Protein AF-A0AAU6E5J6-F1 (afdb_monomer)

Secondary structure (DSSP, 8-state):
------BSS--SSPPPTT---EEE-GGG-EEEEEE-STT--EEEEEETTT--EEEEESSHHHHHHHHHHHHH--

Solvent-accessible surface area (backbone atoms only — not comparable to full-atom values): 4508 Å² total; per-residue (Å²): 136,84,81,71,73,64,46,87,67,78,63,97,54,85,79,58,84,68,59,80,45,47,43,46,42,74,89,58,50,34,30,40,36,45,44,65,49,90,84,54,56,40,26,36,36,24,32,51,80,81,63,45,76,73,52,74,30,83,41,68,64,62,48,50,51,60,48,48,58,56,67,74,70,107

Radius of gyration: 12.03 Å; Cα contacts (8 Å, |Δi|>4): 120; chains: 1; bounding box: 29×22×33 Å

Structure (mmCIF, N/CA/C/O backbone):
data_AF-A0AAU6E5J6-F1
#
_entry.id   AF-A0AAU6E5J6-F1
#
loop_
_atom_site.group_PDB
_atom_site.id
_atom_site.type_symbol
_atom_site.label_atom_id
_atom_site.label_alt_id
_atom_site.label_comp_id
_atom_site.label_asym_id
_atom_site.label_entity_id
_atom_site.label_seq_id
_atom_site.pdbx_PDB_ins_code
_atom_site.Cartn_x
_atom_site.Cartn_y
_atom_site.Cartn_z
_atom_site.occupancy
_atom_site.B_iso_or_equiv
_atom_site.auth_seq_id
_atom_site.auth_comp_id
_atom_site.auth_asym_id
_atom_site.auth_atom_id
_atom_site.pdbx_PDB_model_num
ATOM 1 N N . MET A 1 1 ? 0.320 4.850 21.524 1.00 33.69 1 MET A N 1
ATOM 2 C CA . MET A 1 1 ? -0.482 3.698 21.058 1.00 33.69 1 MET A CA 1
ATOM 3 C C . MET A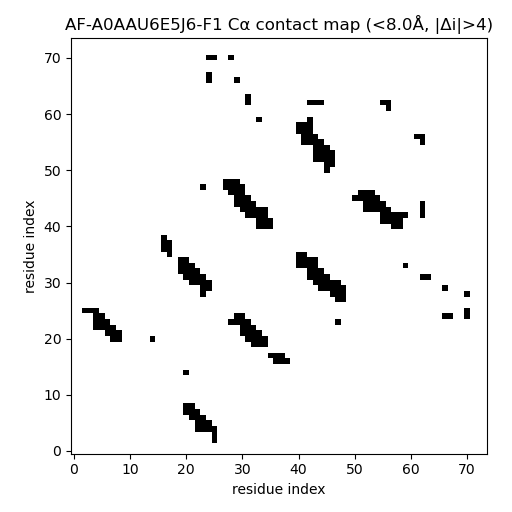 1 1 ? 0.292 3.004 19.951 1.00 33.69 1 MET A C 1
ATOM 5 O O . MET A 1 1 ? 0.626 3.660 18.975 1.00 33.69 1 MET A O 1
ATOM 9 N N . SER A 1 2 ? 0.637 1.730 20.123 1.00 36.94 2 SER A N 1
ATOM 10 C CA . SER A 1 2 ? 1.422 0.979 19.139 1.00 36.94 2 SER A CA 1
ATOM 11 C C . SER A 1 2 ? 0.527 0.512 17.993 1.00 36.94 2 SER A C 1
ATOM 13 O O . SER A 1 2 ? -0.518 -0.089 18.225 1.00 36.94 2 SER A O 1
ATOM 15 N N . ILE A 1 3 ? 0.921 0.820 16.758 1.00 43.78 3 ILE A N 1
ATOM 16 C CA . ILE A 1 3 ? 0.295 0.287 15.546 1.00 43.78 3 ILE A CA 1
ATOM 17 C C . ILE A 1 3 ? 0.656 -1.200 15.488 1.00 43.78 3 ILE A C 1
ATOM 19 O O . ILE A 1 3 ? 1.822 -1.532 15.273 1.00 43.78 3 ILE A O 1
ATOM 23 N N . THR A 1 4 ? -0.311 -2.091 15.703 1.00 40.44 4 THR A N 1
ATOM 24 C CA . THR A 1 4 ? -0.156 -3.511 15.371 1.00 40.44 4 THR A CA 1
ATOM 25 C C . THR A 1 4 ? -0.064 -3.595 13.851 1.00 40.44 4 THR A C 1
ATOM 27 O O . THR A 1 4 ? -0.995 -3.201 13.154 1.00 40.44 4 THR A O 1
ATOM 30 N N . ARG A 1 5 ? 1.105 -3.978 13.332 1.00 45.12 5 ARG A N 1
ATOM 31 C CA . ARG A 1 5 ? 1.362 -4.080 11.895 1.00 45.12 5 ARG A CA 1
ATOM 32 C C . ARG A 1 5 ? 1.259 -5.553 11.505 1.00 45.12 5 ARG A C 1
ATOM 34 O O . ARG A 1 5 ? 2.193 -6.307 11.762 1.00 45.12 5 ARG A O 1
ATOM 41 N N . GLU A 1 6 ? 0.142 -5.965 10.922 1.00 43.59 6 GLU A N 1
ATOM 42 C CA . GLU A 1 6 ? 0.034 -7.282 10.293 1.00 43.59 6 GLU A CA 1
ATOM 43 C C . GLU A 1 6 ? 0.549 -7.156 8.856 1.00 43.59 6 GLU A C 1
ATOM 45 O O . GLU A 1 6 ? -0.100 -6.603 7.972 1.00 43.59 6 GLU A O 1
ATOM 50 N N . PHE A 1 7 ? 1.797 -7.576 8.654 1.00 45.22 7 PHE A N 1
ATOM 51 C CA . PHE A 1 7 ? 2.425 -7.660 7.340 1.00 45.22 7 PHE A CA 1
ATOM 52 C C . PHE A 1 7 ? 2.360 -9.106 6.858 1.00 45.22 7 PHE A C 1
ATOM 54 O O . PHE A 1 7 ? 2.705 -10.007 7.622 1.00 45.22 7 PHE A O 1
ATOM 61 N N . ALA A 1 8 ? 2.031 -9.333 5.585 1.00 47.75 8 ALA A N 1
ATOM 62 C CA . ALA A 1 8 ? 2.201 -10.660 4.992 1.00 47.75 8 ALA A CA 1
ATOM 63 C C . ALA A 1 8 ? 3.688 -11.062 4.907 1.00 47.75 8 ALA A C 1
ATOM 65 O O . ALA A 1 8 ? 3.988 -12.242 5.008 1.00 47.75 8 ALA A O 1
ATOM 66 N N . TYR A 1 9 ? 4.619 -10.100 4.834 1.00 45.09 9 TYR A N 1
ATOM 67 C CA . TYR A 1 9 ? 6.055 -10.308 5.061 1.00 45.09 9 TYR A CA 1
ATOM 68 C C . TYR A 1 9 ? 6.686 -9.032 5.637 1.00 45.09 9 TYR A C 1
ATOM 70 O O . TYR A 1 9 ? 6.855 -8.033 4.941 1.00 45.09 9 TYR A O 1
ATOM 78 N N . ALA A 1 10 ? 7.037 -9.053 6.924 1.00 40.91 10 ALA A N 1
ATOM 79 C CA . ALA A 1 10 ? 7.860 -8.021 7.54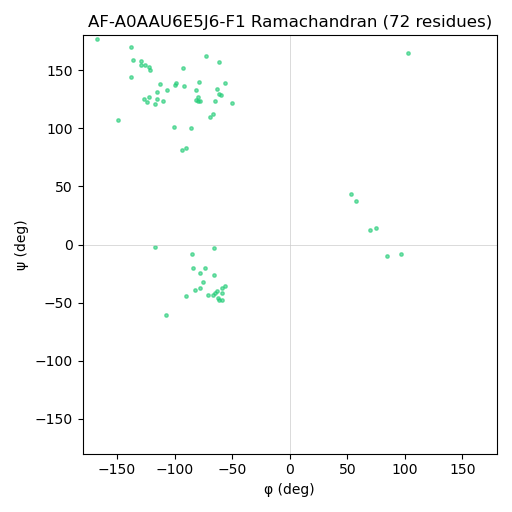8 1.00 40.91 10 ALA A CA 1
ATOM 80 C C . ALA A 1 10 ? 9.338 -8.405 7.424 1.00 40.91 10 ALA A C 1
ATOM 82 O O . ALA A 1 10 ? 9.921 -8.937 8.365 1.00 40.91 10 ALA A O 1
ATOM 83 N N . SER A 1 11 ? 9.972 -8.110 6.290 1.00 37.06 11 SER A N 1
ATOM 84 C CA . SER A 1 11 ? 11.389 -7.766 6.387 1.00 37.06 11 SER A CA 1
ATOM 85 C C . SER A 1 11 ? 11.450 -6.300 6.801 1.00 37.06 11 SER A C 1
ATOM 87 O O . SER A 1 11 ? 10.877 -5.434 6.147 1.00 37.06 11 SER A O 1
ATOM 89 N N . SER A 1 12 ? 12.135 -6.003 7.903 1.00 46.09 12 SER A N 1
ATOM 90 C CA . SER A 1 12 ? 12.539 -4.634 8.257 1.00 46.09 12 SER A CA 1
ATOM 91 C C . SER A 1 12 ? 13.551 -4.048 7.258 1.00 46.09 12 SER A C 1
ATOM 93 O O . SER A 1 12 ? 13.944 -2.888 7.382 1.00 46.09 12 SER A O 1
ATOM 95 N N . SER A 1 13 ? 13.967 -4.844 6.272 1.00 44.94 13 SER A N 1
ATOM 96 C CA . SER A 1 13 ? 14.863 -4.475 5.183 1.00 44.94 13 SER A CA 1
ATOM 97 C C . SER A 1 13 ? 14.050 -4.010 3.974 1.00 44.94 13 SER A C 1
ATOM 99 O O . SER A 1 13 ? 12.921 -4.458 3.775 1.00 44.94 13 SER A O 1
ATOM 101 N N . ARG A 1 14 ? 14.623 -3.124 3.146 1.00 49.94 14 ARG A N 1
ATOM 102 C CA . ARG A 1 14 ? 14.033 -2.741 1.854 1.00 49.94 14 ARG A CA 1
ATOM 103 C C . ARG A 1 14 ? 13.687 -4.028 1.079 1.00 49.94 14 ARG A C 1
ATOM 105 O O . ARG A 1 14 ? 14.600 -4.823 0.866 1.00 49.94 14 ARG A O 1
ATOM 112 N N . PRO A 1 15 ? 12.419 -4.248 0.698 1.00 55.25 15 PRO A N 1
ATOM 113 C CA . PRO A 1 15 ? 12.018 -5.476 0.025 1.00 55.25 15 PRO A CA 1
ATOM 114 C C . PRO A 1 15 ? 12.763 -5.592 -1.300 1.00 55.25 15 PRO A C 1
ATOM 116 O O . PRO A 1 15 ? 12.805 -4.620 -2.067 1.00 55.25 15 PRO A O 1
ATOM 119 N N . ALA A 1 16 ? 13.377 -6.753 -1.529 1.00 59.12 16 ALA A N 1
ATOM 120 C CA . ALA A 1 16 ? 14.233 -6.996 -2.682 1.00 59.12 16 ALA A CA 1
ATOM 121 C C . ALA A 1 16 ? 13.436 -6.847 -3.984 1.00 59.12 16 ALA A C 1
ATOM 123 O O . ALA A 1 16 ? 12.202 -6.954 -3.991 1.00 59.12 16 ALA A O 1
ATOM 124 N N . ASP A 1 17 ? 14.126 -6.578 -5.089 1.00 59.69 17 ASP A N 1
ATOM 125 C CA . ASP A 1 17 ? 13.473 -6.513 -6.393 1.00 59.69 17 ASP A CA 1
ATOM 126 C C . ASP A 1 17 ? 12.816 -7.866 -6.709 1.00 59.69 17 ASP A C 1
ATOM 128 O O . ASP A 1 17 ? 13.435 -8.919 -6.568 1.00 59.69 17 ASP A O 1
ATOM 132 N N . GLY A 1 18 ? 11.533 -7.832 -7.082 1.00 57.06 18 GLY A N 1
ATOM 133 C CA . GLY A 1 18 ? 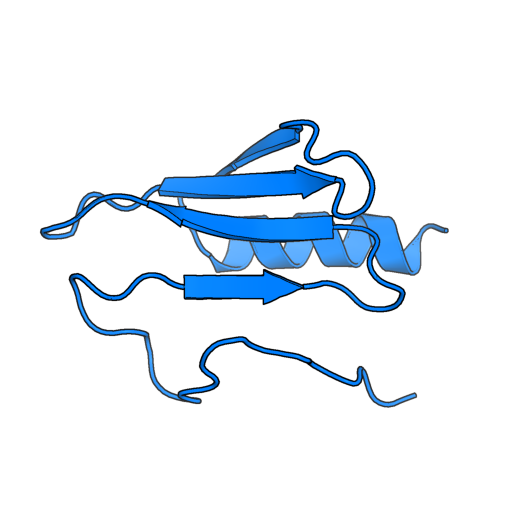10.727 -9.025 -7.370 1.00 57.06 18 GLY A CA 1
ATOM 134 C C . GLY A 1 18 ? 9.852 -9.542 -6.219 1.00 57.06 18 GLY A C 1
ATOM 135 O O . GLY A 1 18 ? 9.007 -10.401 -6.454 1.00 57.06 18 GLY A O 1
ATOM 136 N N . GLU A 1 19 ? 9.972 -9.019 -4.993 1.00 65.06 19 GLU A N 1
ATOM 137 C CA . GLU A 1 19 ? 9.081 -9.435 -3.895 1.00 65.06 19 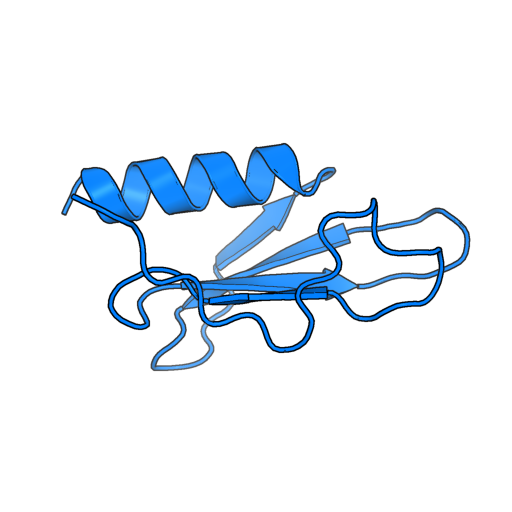GLU A CA 1
ATOM 138 C C . GLU A 1 19 ? 7.699 -8.746 -3.984 1.00 65.06 19 GLU A C 1
ATOM 140 O O . GLU A 1 19 ? 7.588 -7.548 -4.262 1.00 65.06 19 GLU A O 1
ATOM 145 N N . CYS A 1 20 ? 6.612 -9.465 -3.712 1.00 62.81 20 CYS A N 1
ATOM 146 C CA . CYS A 1 20 ? 5.310 -8.823 -3.515 1.00 62.81 20 CYS A CA 1
ATOM 147 C C . CYS A 1 20 ? 5.254 -8.251 -2.093 1.00 62.81 20 CYS A C 1
ATOM 149 O O . CYS A 1 20 ? 5.456 -8.982 -1.124 1.00 62.81 20 CYS A O 1
ATOM 151 N N . VAL A 1 21 ? 4.992 -6.948 -1.959 1.00 73.56 21 VAL A N 1
ATOM 152 C CA . VAL A 1 21 ? 4.913 -6.278 -0.652 1.00 73.56 21 VAL A CA 1
ATOM 153 C C . VAL A 1 21 ? 3.469 -5.906 -0.395 1.00 73.56 21 VAL A C 1
ATOM 155 O O . VAL A 1 21 ? 2.876 -5.178 -1.188 1.00 73.56 21 VAL A O 1
ATOM 158 N N . TRP A 1 22 ? 2.929 -6.376 0.724 1.00 80.38 22 TRP A N 1
ATOM 159 C CA . TRP A 1 22 ? 1.575 -6.067 1.156 1.00 80.38 22 TRP A CA 1
ATOM 160 C C . TRP A 1 22 ? 1.582 -5.529 2.588 1.00 80.38 22 TRP A C 1
ATOM 162 O O . TRP A 1 22 ? 2.112 -6.153 3.511 1.00 80.38 22 TRP A O 1
ATOM 172 N N . TYR A 1 23 ? 0.997 -4.347 2.754 1.00 83.06 23 TYR A N 1
ATOM 173 C CA . TYR A 1 23 ? 0.716 -3.717 4.035 1.00 83.06 23 TYR A CA 1
ATOM 174 C C . TYR A 1 23 ? -0.789 -3.592 4.226 1.00 83.06 23 TYR A C 1
ATOM 176 O O . TYR A 1 23 ? -1.466 -3.061 3.350 1.00 83.06 23 TYR A O 1
ATOM 184 N N . ARG A 1 24 ? -1.279 -4.016 5.391 1.00 85.25 24 ARG A N 1
ATOM 185 C CA . ARG A 1 24 ? -2.636 -3.739 5.853 1.00 85.25 24 ARG A CA 1
ATOM 186 C C . ARG A 1 24 ? -2.607 -2.692 6.958 1.00 85.25 24 ARG A C 1
ATOM 188 O O . ARG A 1 24 ? -1.793 -2.757 7.885 1.00 85.25 24 ARG A O 1
ATOM 195 N N . SER A 1 25 ? -3.477 -1.697 6.846 1.00 81.75 25 SER A N 1
ATOM 196 C CA . SER A 1 25 ? -3.604 -0.632 7.831 1.00 81.75 25 SER A CA 1
ATOM 197 C C . SER A 1 25 ? -4.269 -1.124 9.113 1.00 81.75 25 SER A C 1
ATOM 199 O O . SER A 1 25 ? -4.979 -2.128 9.134 1.00 81.75 25 SER A O 1
ATOM 201 N N . LYS A 1 26 ? -4.100 -0.361 10.196 1.00 78.56 26 LYS A N 1
ATOM 202 C CA . LYS A 1 26 ? -4.819 -0.610 11.450 1.00 78.56 26 LYS A CA 1
ATOM 203 C C . LYS A 1 26 ? -6.334 -0.614 11.197 1.00 78.56 26 LYS A C 1
ATOM 205 O O . LYS A 1 26 ? -6.828 0.242 10.465 1.00 78.56 26 LYS A O 1
ATOM 210 N N . GLY A 1 27 ? -7.041 -1.552 11.828 1.00 79.56 27 GLY A N 1
ATOM 211 C CA . GLY A 1 27 ? -8.499 -1.675 11.723 1.00 79.56 27 GLY A CA 1
ATOM 212 C C . GLY A 1 27 ? -8.996 -2.259 10.398 1.00 79.56 27 GLY A C 1
ATOM 213 O O . GLY A 1 27 ? -10.188 -2.139 10.113 1.00 79.56 27 GLY A O 1
ATOM 214 N N . ASP A 1 28 ? -8.101 -2.855 9.600 1.00 84.62 28 ASP A N 1
ATOM 215 C CA . ASP A 1 28 ? -8.408 -3.478 8.308 1.00 84.62 28 ASP A CA 1
ATOM 216 C C . ASP A 1 28 ? -9.157 -2.529 7.361 1.00 84.62 28 ASP A C 1
ATOM 218 O O . ASP A 1 28 ? -10.153 -2.895 6.733 1.00 84.62 28 ASP A O 1
ATOM 222 N N . LEU A 1 29 ? -8.705 -1.271 7.303 1.00 89.19 29 LEU A N 1
ATOM 223 C CA . LEU A 1 29 ? -9.341 -0.224 6.498 1.00 89.19 29 LEU A CA 1
ATOM 224 C C . LEU A 1 29 ? -8.760 -0.166 5.084 1.00 89.19 29 LEU A C 1
ATOM 226 O O . LEU A 1 29 ? -9.506 -0.110 4.106 1.00 89.19 29 LEU A O 1
ATOM 230 N N . TYR A 1 30 ? -7.434 -0.236 4.964 1.00 90.50 30 TYR A N 1
ATOM 231 C CA . TYR A 1 30 ? -6.731 -0.053 3.699 1.00 90.50 30 TYR A CA 1
ATOM 232 C C . TYR A 1 30 ? -5.605 -1.066 3.508 1.00 90.50 30 TYR A C 1
ATOM 234 O O . TYR A 1 30 ? -4.898 -1.408 4.454 1.00 90.50 30 TYR A O 1
ATOM 242 N N . ASP A 1 31 ? -5.411 -1.489 2.264 1.00 90.44 31 ASP A N 1
ATOM 243 C CA . ASP A 1 31 ? -4.292 -2.317 1.825 1.00 90.44 31 ASP A CA 1
ATOM 244 C C . ASP A 1 31 ? -3.386 -1.508 0.887 1.00 90.44 31 ASP A C 1
ATOM 246 O O . ASP A 1 31 ? -3.885 -0.794 0.021 1.00 90.44 31 ASP A O 1
ATOM 250 N N . LEU A 1 32 ? -2.064 -1.626 1.033 1.00 90.19 32 LEU A N 1
ATOM 251 C CA . LEU A 1 32 ? -1.063 -1.110 0.094 1.00 90.19 32 LEU A CA 1
ATOM 252 C C . LEU A 1 32 ? -0.271 -2.276 -0.488 1.00 90.19 32 LEU A C 1
ATOM 254 O O . LEU A 1 32 ? 0.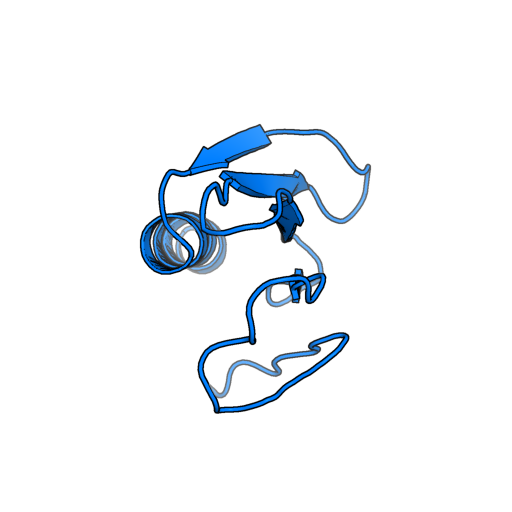374 -3.020 0.254 1.00 90.19 32 LEU A O 1
ATOM 258 N N . ILE A 1 33 ? -0.309 -2.418 -1.808 1.00 88.44 33 ILE A N 1
ATOM 259 C CA . ILE A 1 33 ? 0.278 -3.547 -2.530 1.00 88.44 33 ILE A CA 1
ATOM 260 C C . ILE A 1 33 ? 1.302 -3.031 -3.540 1.00 88.44 33 ILE A C 1
ATOM 262 O O . ILE A 1 33 ? 0.987 -2.175 -4.365 1.00 88.44 33 ILE A O 1
ATOM 266 N N . ARG A 1 34 ? 2.528 -3.556 -3.499 1.00 86.62 34 ARG A N 1
ATOM 267 C CA . ARG A 1 34 ? 3.547 -3.311 -4.528 1.00 86.62 34 ARG A CA 1
ATOM 268 C C . ARG A 1 34 ? 3.324 -4.233 -5.723 1.00 86.62 34 ARG A C 1
ATOM 270 O O . ARG A 1 34 ? 3.197 -5.442 -5.554 1.00 86.62 34 ARG A O 1
ATOM 277 N N . THR A 1 35 ? 3.375 -3.670 -6.922 1.00 82.69 35 THR A N 1
ATOM 278 C CA . THR A 1 35 ? 3.372 -4.401 -8.194 1.00 82.69 35 THR A CA 1
ATOM 279 C C . THR A 1 35 ? 4.523 -3.933 -9.080 1.00 82.69 35 THR A C 1
ATOM 281 O O . THR A 1 35 ? 4.989 -2.802 -8.935 1.00 82.69 35 THR A O 1
ATOM 284 N N . GLY A 1 36 ? 4.934 -4.772 -10.029 1.00 74.88 36 GLY A N 1
ATOM 285 C CA . GLY A 1 36 ? 6.058 -4.501 -10.930 1.00 74.88 36 GLY A CA 1
ATOM 286 C C . GLY A 1 36 ? 7.330 -5.255 -10.535 1.00 74.88 36 GLY A C 1
ATOM 287 O O . GLY A 1 36 ? 7.423 -5.807 -9.435 1.00 74.88 36 GLY A O 1
ATOM 288 N N . SER A 1 37 ? 8.285 -5.314 -11.457 1.00 72.88 37 SER A N 1
ATOM 289 C CA . SER A 1 37 ? 9.571 -6.004 -11.315 1.00 72.88 37 SER A CA 1
ATOM 290 C C . SER A 1 37 ? 10.697 -5.149 -11.897 1.00 72.88 37 SER A C 1
ATOM 292 O O . SER A 1 37 ? 10.441 -4.131 -12.538 1.00 72.88 37 SER A O 1
ATOM 294 N N . ASP A 1 38 ? 11.946 -5.550 -11.652 1.00 74.81 38 ASP A N 1
ATOM 295 C CA . ASP A 1 38 ? 13.125 -4.985 -12.327 1.00 74.81 38 ASP A CA 1
ATOM 296 C C . ASP A 1 38 ? 13.285 -3.460 -12.165 1.00 74.81 38 ASP A C 1
ATOM 298 O O . ASP A 1 38 ? 13.689 -2.748 -13.082 1.00 74.81 38 ASP A O 1
ATOM 302 N N . GLY A 1 39 ? 12.952 -2.950 -10.975 1.00 75.38 39 GLY A N 1
ATOM 303 C CA . GLY A 1 39 ? 13.086 -1.537 -10.619 1.00 75.38 39 GLY A CA 1
ATOM 304 C C . GLY A 1 39 ? 11.916 -0.642 -11.041 1.00 75.38 39 GLY A C 1
ATOM 305 O O . GLY A 1 39 ? 11.845 0.493 -10.566 1.00 75.38 39 GLY A O 1
ATOM 306 N N . ASP A 1 40 ? 10.975 -1.133 -11.854 1.00 81.69 40 ASP A N 1
ATOM 307 C CA . ASP A 1 40 ? 9.747 -0.410 -12.210 1.00 81.69 40 ASP A CA 1
ATOM 308 C C . ASP A 1 40 ? 8.603 -0.797 -11.265 1.00 81.69 40 ASP A C 1
ATOM 310 O O . ASP A 1 40 ? 7.778 -1.669 -11.546 1.00 81.69 40 ASP A O 1
ATOM 314 N N . PHE A 1 41 ? 8.593 -0.176 -10.085 1.00 83.12 41 PHE A N 1
ATOM 315 C CA . PHE A 1 41 ? 7.589 -0.444 -9.060 1.00 83.12 41 PHE A CA 1
ATOM 316 C C . PHE A 1 41 ? 6.470 0.588 -9.055 1.00 83.12 41 PHE A C 1
ATOM 318 O O . PHE A 1 41 ? 6.690 1.798 -9.088 1.00 83.12 41 PHE A O 1
ATOM 325 N N . ARG A 1 42 ? 5.252 0.085 -8.873 1.00 87.94 42 ARG A N 1
ATOM 326 C CA . ARG A 1 42 ? 4.061 0.859 -8.528 1.00 87.94 42 ARG A CA 1
ATOM 327 C C . ARG A 1 42 ? 3.490 0.349 -7.216 1.00 87.94 42 ARG A C 1
ATOM 329 O O . ARG A 1 42 ? 3.603 -0.831 -6.888 1.00 87.94 42 ARG A O 1
ATOM 336 N N . TYR A 1 43 ? 2.849 1.241 -6.476 1.00 89.19 43 TYR A N 1
ATOM 337 C CA . TYR A 1 43 ? 2.258 0.924 -5.181 1.00 89.19 43 TYR A CA 1
ATOM 338 C C . TYR A 1 43 ? 0.786 1.276 -5.209 1.00 89.19 43 TYR A C 1
ATOM 340 O O . TYR A 1 43 ? 0.446 2.413 -5.494 1.00 89.19 43 TYR A O 1
ATOM 348 N N . HIS A 1 44 ? -0.089 0.319 -4.945 1.00 91.19 44 HIS A N 1
ATOM 349 C CA . HIS A 1 44 ? -1.525 0.446 -5.153 1.00 91.19 44 HIS A CA 1
ATOM 350 C C . HIS A 1 44 ? -2.256 0.373 -3.819 1.00 91.19 44 HIS A C 1
ATOM 352 O O . HIS A 1 44 ? -2.081 -0.592 -3.078 1.00 91.19 44 HIS A O 1
ATOM 358 N N . ALA A 1 45 ? -3.073 1.382 -3.527 1.00 93.31 45 ALA A N 1
ATOM 359 C CA . ALA A 1 45 ? -3.958 1.387 -2.375 1.00 93.31 45 ALA A CA 1
ATOM 360 C C . ALA A 1 45 ? -5.336 0.826 -2.735 1.00 93.31 45 ALA A C 1
ATOM 362 O O . ALA A 1 45 ? -5.936 1.203 -3.747 1.00 93.31 45 ALA A O 1
ATOM 363 N N . PHE A 1 46 ? -5.854 -0.016 -1.852 1.00 93.00 46 PHE A N 1
ATOM 364 C CA . PHE A 1 46 ? -7.187 -0.597 -1.912 1.00 93.00 4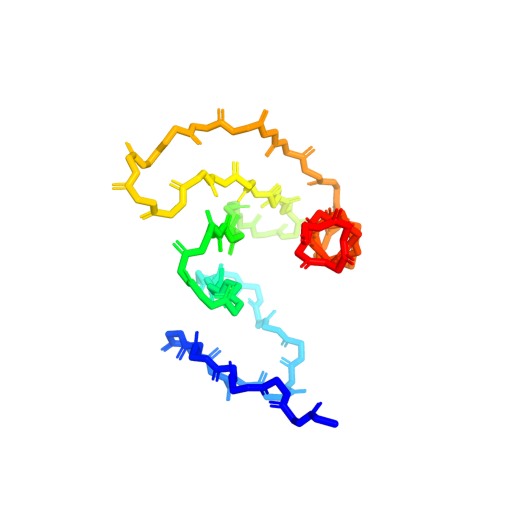6 PHE A CA 1
ATOM 365 C C . PHE A 1 46 ? -7.899 -0.384 -0.582 1.00 93.00 46 PHE A C 1
ATOM 367 O O . PHE A 1 46 ? -7.266 -0.267 0.467 1.00 93.00 46 PHE A O 1
ATOM 374 N N . HIS A 1 47 ? -9.223 -0.361 -0.611 1.00 92.38 47 HIS A N 1
ATOM 375 C CA . HIS A 1 47 ? -10.018 -0.490 0.598 1.00 92.38 47 HIS A CA 1
ATOM 376 C C . HIS A 1 47 ? -10.051 -1.971 1.008 1.00 92.38 47 HIS A C 1
ATOM 378 O O . HIS A 1 47 ? -10.417 -2.836 0.213 1.00 92.38 47 HIS A O 1
ATOM 384 N N . ALA A 1 48 ? -9.627 -2.281 2.232 1.00 88.81 48 ALA A N 1
ATOM 385 C CA . ALA A 1 48 ? -9.309 -3.654 2.637 1.00 88.81 48 ALA A CA 1
ATOM 386 C C . ALA A 1 48 ? -10.548 -4.545 2.836 1.00 88.81 48 ALA A C 1
ATOM 388 O O . ALA A 1 48 ? -10.440 -5.770 2.786 1.00 88.81 48 ALA A O 1
ATOM 389 N N . ARG A 1 49 ? -11.734 -3.950 3.040 1.00 88.19 49 ARG A N 1
ATOM 390 C CA . ARG A 1 49 ? -12.983 -4.702 3.264 1.00 88.19 49 ARG A CA 1
ATOM 391 C C . ARG A 1 49 ? -13.655 -5.183 1.983 1.00 88.19 49 ARG A C 1
ATOM 393 O O . ARG A 1 49 ? -14.216 -6.271 1.971 1.00 88.19 49 ARG A O 1
ATOM 400 N N . ASP A 1 50 ? -13.649 -4.361 0.938 1.00 89.00 50 ASP A N 1
ATOM 401 C CA . ASP A 1 50 ? -14.361 -4.626 -0.323 1.00 89.00 50 ASP A CA 1
ATOM 402 C C . ASP A 1 50 ? -13.415 -4.753 -1.530 1.00 89.00 50 ASP A C 1
ATOM 404 O O . ASP A 1 50 ? -13.865 -5.020 -2.642 1.00 89.00 50 ASP A O 1
ATOM 408 N N . GLY A 1 51 ? -12.106 -4.575 -1.323 1.00 85.94 51 GLY A N 1
ATOM 409 C CA . GLY A 1 51 ? -11.088 -4.665 -2.366 1.00 85.94 51 GLY A CA 1
ATOM 410 C C . GLY A 1 51 ? -11.141 -3.523 -3.380 1.00 85.94 51 GLY A C 1
ATOM 411 O O . GLY A 1 51 ? -10.508 -3.617 -4.433 1.00 85.94 51 GLY A O 1
ATOM 412 N N . ARG A 1 52 ? -11.891 -2.444 -3.116 1.00 91.75 52 ARG A N 1
ATOM 413 C CA . ARG A 1 52 ? -12.026 -1.336 -4.065 1.00 91.75 52 ARG A CA 1
ATOM 414 C C . ARG A 1 52 ? -10.682 -0.643 -4.261 1.00 91.75 52 ARG A C 1
ATOM 416 O O . ARG A 1 52 ? -10.104 -0.131 -3.305 1.00 91.75 52 ARG A O 1
ATOM 423 N N . TYR A 1 53 ? -10.221 -0.568 -5.507 1.00 91.81 53 TYR A N 1
ATOM 424 C CA . TYR A 1 53 ? -9.037 0.209 -5.868 1.00 91.81 53 TYR A CA 1
ATOM 425 C C . TYR A 1 53 ? -9.258 1.699 -5.598 1.00 91.81 53 TYR A C 1
ATOM 427 O O . TYR A 1 53 ? -10.297 2.253 -5.962 1.00 91.81 53 TYR A O 1
ATOM 435 N N . LEU A 1 54 ? -8.276 2.336 -4.965 1.00 94.88 54 LEU A N 1
ATOM 436 C CA . LEU A 1 54 ? -8.329 3.750 -4.610 1.00 94.88 54 LEU A CA 1
ATOM 437 C C . LEU A 1 54 ? -7.388 4.548 -5.507 1.00 94.88 54 LEU A C 1
ATOM 439 O O . LEU A 1 54 ? -7.846 5.414 -6.247 1.00 94.88 54 LEU A O 1
ATOM 443 N N . GLN A 1 55 ? -6.088 4.245 -5.469 1.00 96.19 55 GLN A N 1
ATOM 444 C CA . GLN A 1 55 ? -5.091 4.924 -6.297 1.00 96.19 55 GLN A CA 1
ATOM 445 C C . GLN A 1 55 ? -3.733 4.214 -6.311 1.00 96.19 55 GLN A C 1
ATOM 447 O O . GLN A 1 55 ? -3.530 3.231 -5.599 1.00 96.19 55 GLN A O 1
ATOM 452 N N . ALA A 1 56 ? -2.795 4.751 -7.098 1.00 93.81 56 ALA A N 1
ATOM 453 C CA . ALA A 1 56 ? -1.416 4.292 -7.166 1.00 93.81 56 ALA A CA 1
ATOM 454 C C . ALA A 1 56 ? -0.420 5.408 -6.825 1.00 93.81 56 ALA A C 1
ATOM 456 O O . ALA A 1 56 ? -0.679 6.582 -7.086 1.00 93.81 56 ALA A O 1
ATOM 457 N N . PHE A 1 57 ? 0.743 5.013 -6.317 1.00 92.19 57 PHE A N 1
ATOM 458 C CA . PHE A 1 57 ? 1.848 5.877 -5.923 1.00 92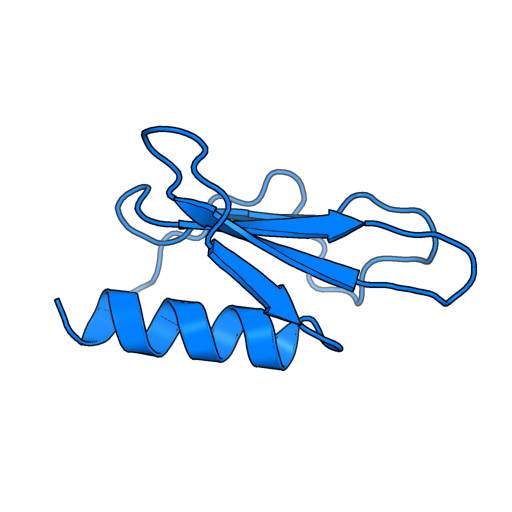.19 57 PHE A CA 1
ATOM 459 C C . PHE A 1 57 ? 3.141 5.461 -6.616 1.00 92.19 57 PHE A C 1
ATOM 461 O O . PHE A 1 57 ? 3.322 4.296 -6.988 1.00 92.19 57 PHE A O 1
ATOM 468 N N . ALA A 1 58 ? 4.044 6.431 -6.755 1.00 89.69 58 ALA A N 1
ATOM 469 C CA . ALA A 1 58 ? 5.384 6.216 -7.287 1.00 89.69 58 ALA A CA 1
ATOM 470 C C . ALA A 1 58 ? 6.329 5.582 -6.252 1.00 89.69 58 ALA A C 1
ATOM 472 O O . ALA A 1 58 ? 7.289 4.916 -6.630 1.00 89.69 58 ALA A O 1
ATOM 473 N N . SER A 1 59 ? 6.058 5.749 -4.953 1.00 87.19 59 SER A N 1
ATOM 474 C CA . SER A 1 59 ? 6.873 5.170 -3.886 1.00 87.19 59 SER A CA 1
ATOM 475 C C . SER A 1 59 ? 6.040 4.536 -2.768 1.00 87.19 59 SER A C 1
ATOM 477 O O . SER A 1 59 ? 4.862 4.844 -2.572 1.00 87.19 59 SER A O 1
ATOM 479 N N . TRP A 1 60 ? 6.678 3.633 -2.018 1.00 85.50 60 TRP A N 1
ATOM 480 C CA . TRP A 1 60 ? 6.088 2.994 -0.841 1.00 85.50 60 TRP A CA 1
ATOM 481 C C . TRP A 1 60 ? 5.771 4.013 0.258 1.00 85.50 60 TRP A C 1
ATOM 483 O O . TRP A 1 60 ? 4.735 3.920 0.912 1.00 85.50 60 TRP A O 1
ATOM 493 N N . GLN A 1 61 ? 6.668 4.982 0.461 1.00 86.38 61 GLN A N 1
ATOM 494 C CA . GLN A 1 61 ? 6.540 6.031 1.468 1.00 86.38 61 GLN A CA 1
ATOM 495 C C . GLN A 1 61 ? 5.305 6.895 1.209 1.00 86.38 61 GLN A C 1
ATOM 497 O O . GLN A 1 61 ? 4.498 7.041 2.123 1.00 86.38 61 GLN A O 1
ATOM 502 N N . ASP A 1 62 ? 5.100 7.346 -0.033 1.00 91.69 62 ASP A N 1
ATOM 503 C CA . ASP A 1 62 ? 3.921 8.145 -0.400 1.00 91.69 62 ASP A CA 1
ATOM 504 C C . ASP A 1 62 ? 2.621 7.376 -0.116 1.00 91.69 62 ASP A C 1
ATOM 506 O O . ASP A 1 62 ? 1.657 7.924 0.420 1.00 91.69 62 ASP A O 1
ATOM 510 N N . GLY A 1 63 ? 2.602 6.076 -0.436 1.00 91.81 63 GLY A N 1
ATOM 511 C CA . GLY A 1 63 ? 1.452 5.215 -0.167 1.00 91.81 63 GLY A CA 1
ATOM 512 C C . GLY A 1 63 ? 1.171 5.034 1.322 1.00 91.81 63 GLY A C 1
ATOM 513 O O . GLY A 1 63 ? 0.017 5.086 1.750 1.00 91.81 63 GLY A O 1
ATOM 514 N N . LEU A 1 64 ? 2.217 4.849 2.131 1.00 88.12 64 LEU A N 1
ATOM 515 C CA . LEU A 1 64 ? 2.079 4.729 3.580 1.00 88.12 64 LEU A CA 1
ATOM 516 C C . LEU A 1 64 ? 1.607 6.027 4.234 1.00 88.12 64 LEU A C 1
ATOM 518 O O . LEU A 1 64 ? 0.762 5.966 5.125 1.00 88.12 64 LEU A O 1
ATOM 522 N N . GLU A 1 65 ? 2.157 7.174 3.841 1.00 90.75 65 GLU A N 1
ATOM 523 C CA . GLU A 1 65 ? 1.760 8.477 4.383 1.00 90.75 65 GLU A CA 1
ATOM 524 C C . GLU A 1 65 ? 0.293 8.765 4.070 1.00 90.75 65 GLU A C 1
ATOM 526 O O . GLU A 1 65 ? -0.484 9.037 4.983 1.00 90.75 65 GLU A O 1
ATOM 531 N N . TRP A 1 66 ? -0.128 8.534 2.827 1.00 93.25 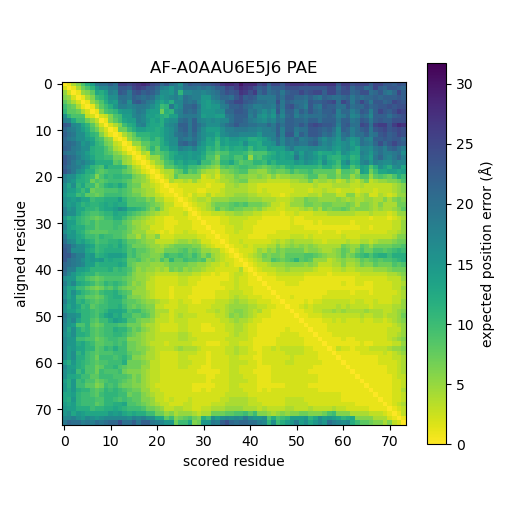66 TRP A N 1
ATOM 532 C CA . TRP A 1 66 ? -1.519 8.702 2.416 1.00 93.25 66 TRP A CA 1
ATOM 533 C C . TRP A 1 66 ? -2.509 7.827 3.200 1.00 93.25 66 TRP A C 1
ATOM 535 O O . TRP A 1 66 ? -3.628 8.267 3.490 1.00 93.25 66 TRP A O 1
ATOM 545 N N . ILE A 1 67 ? -2.127 6.584 3.536 1.00 90.31 67 ILE A N 1
ATOM 546 C CA . ILE A 1 67 ? -2.954 5.706 4.378 1.00 90.31 67 ILE A CA 1
ATOM 547 C C . ILE A 1 67 ? -2.968 6.216 5.821 1.00 90.31 67 ILE A C 1
ATOM 549 O O . ILE A 1 67 ? -4.032 6.240 6.435 1.00 90.31 67 ILE A O 1
ATOM 553 N N . ARG A 1 68 ? -1.821 6.629 6.375 1.00 88.25 68 ARG A N 1
ATOM 554 C CA . ARG A 1 68 ? -1.741 7.141 7.754 1.00 88.25 68 ARG A CA 1
ATOM 555 C C . ARG A 1 68 ? -2.636 8.352 7.957 1.00 88.25 68 ARG A C 1
ATOM 557 O O . ARG A 1 68 ? -3.425 8.340 8.890 1.00 88.25 68 ARG A O 1
ATOM 564 N N . GLU A 1 69 ? -2.584 9.321 7.048 1.00 91.69 69 GLU A N 1
ATOM 565 C CA . GLU A 1 69 ? -3.438 10.513 7.097 1.00 91.69 69 GLU A CA 1
ATOM 566 C C . GLU A 1 69 ? -4.933 10.161 7.131 1.00 91.69 69 GLU A C 1
ATOM 568 O O . GLU A 1 69 ? -5.713 10.820 7.812 1.00 91.69 69 GLU A O 1
ATOM 573 N N . ARG A 1 70 ? -5.343 9.096 6.430 1.00 90.31 70 ARG A N 1
ATOM 574 C CA . ARG A 1 70 ? -6.739 8.624 6.412 1.00 90.31 70 ARG A CA 1
ATOM 575 C C . ARG A 1 70 ? -7.137 7.850 7.651 1.00 90.31 70 ARG A C 1
ATOM 577 O O . ARG A 1 70 ? -8.269 7.972 8.086 1.00 90.31 70 ARG A O 1
ATOM 584 N N . VAL A 1 71 ? -6.232 7.046 8.193 1.00 87.31 71 VAL A N 1
ATOM 585 C CA . VAL A 1 71 ? -6.496 6.256 9.402 1.00 87.31 71 VAL A CA 1
ATOM 586 C C . VAL A 1 71 ? -6.468 7.129 10.657 1.00 87.31 71 VAL A C 1
ATOM 588 O O . VAL A 1 71 ? -7.169 6.827 11.611 1.00 87.31 71 VAL A O 1
ATOM 591 N N . GLU A 1 72 ? -5.647 8.181 10.685 1.00 81.56 72 GLU A N 1
ATOM 592 C CA . GLU A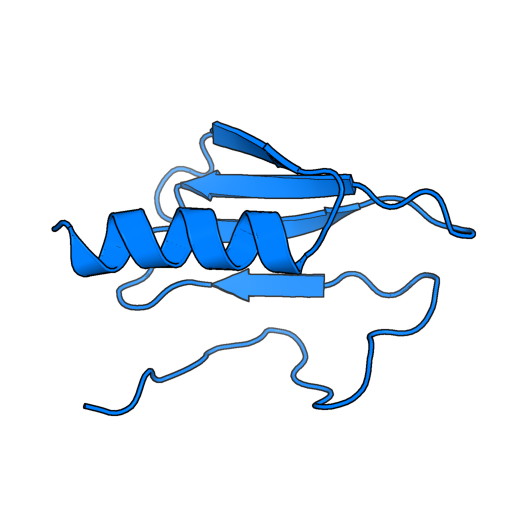 1 72 ? -5.577 9.134 11.804 1.00 81.56 72 GLU A CA 1
ATOM 593 C C . GLU A 1 72 ? -6.642 10.238 11.716 1.00 81.56 72 GLU A C 1
ATOM 595 O O . GLU A 1 72 ? -6.938 10.877 12.723 1.00 81.56 72 GLU A O 1
ATOM 600 N N . GLY A 1 73 ? -7.200 10.471 10.523 1.00 69.62 73 GLY A N 1
ATOM 601 C CA . GLY A 1 73 ? -8.282 11.428 10.289 1.00 69.62 73 GLY A CA 1
ATOM 602 C C . GLY A 1 73 ? -9.698 10.890 10.537 1.00 69.62 73 GLY A C 1
ATOM 603 O O . GLY A 1 73 ? -10.635 11.689 10.498 1.00 69.62 73 GLY A O 1
ATOM 604 N N . GLU A 1 74 ? -9.860 9.582 10.772 1.00 57.53 74 GLU A N 1
ATOM 605 C CA . GLU A 1 74 ? -11.116 8.936 11.208 1.00 57.53 74 GLU A CA 1
ATOM 606 C C . GLU A 1 74 ? -11.171 8.757 12.733 1.00 57.53 74 GLU A C 1
ATOM 608 O O . GLU A 1 74 ? -12.260 9.002 13.303 1.00 57.53 74 GLU A O 1
#

pLDDT: mean 75.78, std 18.59, range [33.69, 96.19]

Sequence (74 aa):
MSITREFAYASSSRPADGECVWYRSKGDLYDLIRTGSDGDFRYHAFHARDGRYLQAFASWQDGLEWIRERVEGE

Foldseek 3Di:
DDFPWDWPDDDVDDDDFPDWGWTAGPPQQKIWIWDDGDPQIKIWIAGRPPRHTDDIDRDPVVVVVVVVCVVVVD

Mean predicted aligned error: 8.07 Å

Nearest PDB structures (foldseek):
  5kby-assembly2_C  TM=6.697E-01  e=5.854E-01  Homo sapiens
  4g1f-assembly3_C  TM=6.572E-01  e=6.190E-01  Homo sapiens
  4g1f-assembly4_D  TM=6.693E-01  e=7.739E-01  Homo sapiens
  3sx4-assembly1_A  TM=6.368E-01  e=7.319E-01  Homo sapiens
  7w6t-assembly1_J  TM=6.135E-01  e=5.854E-01  Mus musculus